Protein AF-A0A6B0XT27-F1 (afdb_monomer_lite)

pLDDT: mean 91.86, std 11.1, range [44.97, 98.12]

Structure (mmCIF, N/CA/C/O backbone):
data_AF-A0A6B0XT27-F1
#
_entry.id   AF-A0A6B0XT27-F1
#
loop_
_atom_site.group_PDB
_atom_site.id
_atom_site.type_symbol
_atom_site.label_atom_id
_atom_site.label_alt_id
_atom_site.label_comp_id
_atom_site.label_asym_id
_atom_site.label_entity_id
_atom_site.label_seq_id
_atom_site.pdbx_PDB_ins_code
_atom_site.Cartn_x
_atom_site.Cartn_y
_atom_site.Cartn_z
_atom_site.occupancy
_atom_site.B_iso_or_equiv
_atom_site.auth_seq_id
_atom_site.auth_comp_id
_atom_site.auth_asym_id
_atom_site.auth_atom_id
_atom_site.pdbx_PDB_model_num
ATOM 1 N N . MET A 1 1 ? 2.037 -6.550 -27.320 1.00 44.97 1 MET A N 1
ATOM 2 C CA . MET A 1 1 ? 0.876 -6.155 -26.501 1.00 44.97 1 MET A CA 1
ATOM 3 C C . MET A 1 1 ? 1.053 -6.900 -25.195 1.00 44.97 1 MET A C 1
ATOM 5 O O . MET A 1 1 ? 0.637 -8.044 -25.097 1.00 44.97 1 MET A O 1
ATOM 9 N N . TRP A 1 2 ? 1.870 -6.349 -24.299 1.00 45.06 2 TRP A N 1
ATOM 10 C CA . TRP A 1 2 ? 2.108 -6.950 -22.993 1.00 45.06 2 TRP A CA 1
ATOM 11 C C . TRP A 1 2 ? 1.206 -6.224 -22.013 1.00 45.06 2 TRP A C 1
ATOM 13 O O . TRP A 1 2 ? 1.576 -5.187 -21.475 1.00 45.06 2 TRP A O 1
ATOM 23 N N . ASP A 1 3 ? 0.010 -6.770 -21.829 1.00 48.38 3 ASP A N 1
ATOM 24 C CA . ASP A 1 3 ? -0.787 -6.502 -20.640 1.00 48.38 3 ASP A CA 1
ATOM 25 C C . ASP A 1 3 ? -0.124 -7.278 -19.502 1.00 48.38 3 ASP A C 1
ATOM 27 O O . ASP A 1 3 ? -0.598 -8.329 -19.074 1.00 48.38 3 ASP A O 1
ATOM 31 N N . ALA A 1 4 ? 1.036 -6.811 -19.046 1.00 52.66 4 ALA A N 1
ATOM 32 C CA . ALA A 1 4 ? 1.524 -7.205 -17.740 1.00 52.66 4 ALA A CA 1
ATOM 33 C C . ALA A 1 4 ? 0.654 -6.445 -16.731 1.00 52.66 4 ALA A C 1
ATOM 35 O O . ALA A 1 4 ? 1.015 -5.381 -16.237 1.00 52.66 4 ALA A O 1
ATOM 36 N N . ALA A 1 5 ? -0.583 -6.929 -16.584 1.00 65.25 5 ALA A N 1
ATOM 37 C CA . ALA A 1 5 ? -1.592 -6.330 -15.735 1.00 65.25 5 ALA A CA 1
ATOM 38 C C . ALA A 1 5 ? -1.019 -6.223 -14.321 1.00 65.25 5 ALA A C 1
ATOM 40 O O . ALA A 1 5 ? -0.441 -7.188 -13.816 1.00 65.25 5 ALA A O 1
ATOM 41 N N . GLY A 1 6 ? -1.143 -5.041 -13.723 1.00 73.19 6 GLY A N 1
ATOM 42 C CA . GLY A 1 6 ? -0.704 -4.802 -12.359 1.00 73.19 6 GLY A CA 1
ATOM 43 C C . GLY A 1 6 ? -1.197 -5.871 -11.405 1.00 73.19 6 GLY A C 1
ATOM 44 O O . GLY A 1 6 ? -2.340 -6.323 -11.495 1.00 73.19 6 GLY A O 1
ATOM 45 N N . GLN A 1 7 ? -0.326 -6.278 -10.490 1.00 90.44 7 GLN A N 1
ATOM 46 C CA . GLN A 1 7 ? -0.695 -7.193 -9.432 1.00 90.44 7 GLN A CA 1
ATOM 47 C C . GLN A 1 7 ? -1.156 -6.389 -8.221 1.00 90.44 7 GLN A C 1
ATOM 49 O O . GLN A 1 7 ? -0.367 -5.693 -7.583 1.00 90.44 7 GLN A O 1
ATOM 54 N N . GLU A 1 8 ? -2.439 -6.519 -7.894 1.00 95.31 8 GLU A N 1
ATOM 55 C CA . GLU A 1 8 ? -2.995 -6.047 -6.630 1.00 95.31 8 GLU A CA 1
ATOM 56 C C . GLU A 1 8 ? -2.949 -7.179 -5.604 1.00 95.31 8 GLU A C 1
ATOM 58 O O . GLU A 1 8 ? -3.438 -8.281 -5.857 1.00 95.31 8 GLU A O 1
ATOM 63 N N . THR A 1 9 ? -2.361 -6.930 -4.437 1.00 96.06 9 THR A N 1
ATOM 64 C CA . THR A 1 9 ? -2.275 -7.918 -3.355 1.00 96.06 9 THR A CA 1
ATOM 65 C C . THR A 1 9 ? -2.686 -7.278 -2.037 1.00 96.06 9 THR A C 1
ATOM 67 O O . THR A 1 9 ? -2.136 -6.258 -1.630 1.00 96.06 9 THR A O 1
ATOM 70 N N . ALA A 1 10 ? -3.664 -7.866 -1.349 1.00 96.75 10 ALA A N 1
ATOM 71 C CA . ALA A 1 10 ? -4.006 -7.448 0.006 1.00 96.75 10 ALA A CA 1
ATOM 72 C C . ALA A 1 10 ? -2.896 -7.895 0.968 1.00 96.75 10 ALA A C 1
ATOM 74 O O . ALA A 1 10 ? -2.607 -9.087 1.057 1.00 96.75 10 ALA A O 1
ATOM 75 N N . ILE A 1 11 ? -2.293 -6.944 1.682 1.00 95.81 11 ILE A N 1
ATOM 76 C CA . ILE A 1 11 ? -1.144 -7.196 2.571 1.00 95.81 11 ILE A CA 1
ATOM 77 C C . ILE A 1 11 ? -1.488 -7.050 4.054 1.00 95.81 11 ILE A C 1
ATOM 79 O O . ILE A 1 11 ? -0.710 -7.458 4.910 1.00 95.81 11 ILE A O 1
ATOM 83 N N . GLY A 1 12 ? -2.661 -6.501 4.377 1.00 95.56 12 GLY A N 1
ATOM 84 C CA . GLY A 1 12 ? -3.108 -6.388 5.758 1.00 95.56 12 GLY A CA 1
ATOM 85 C C . GLY A 1 12 ? -4.228 -5.378 5.951 1.00 95.56 12 GLY A C 1
ATOM 86 O O . GLY A 1 12 ? -4.983 -5.060 5.030 1.00 95.56 12 GLY A O 1
ATOM 87 N N . SER A 1 13 ? -4.326 -4.874 7.177 1.00 96.69 13 SER A N 1
ATOM 88 C CA . SER A 1 13 ? -5.264 -3.823 7.552 1.00 96.69 13 SER A CA 1
ATOM 89 C C . SER A 1 13 ? -4.604 -2.805 8.472 1.00 96.69 13 SER A C 1
ATOM 91 O O . SER A 1 13 ? -3.783 -3.188 9.302 1.00 96.69 13 SER A O 1
ATOM 93 N N . LEU A 1 14 ? -5.012 -1.544 8.364 1.00 96.25 14 LEU A N 1
ATOM 94 C CA . LEU A 1 14 ? -4.584 -0.444 9.221 1.00 96.25 14 LEU A CA 1
ATOM 95 C C . LEU A 1 14 ? -5.764 0.038 10.067 1.00 96.25 14 LEU A C 1
ATOM 97 O O . LEU A 1 14 ? -6.847 0.259 9.531 1.00 96.25 14 LEU A O 1
ATOM 101 N N . ASP A 1 15 ? -5.562 0.220 11.368 1.00 94.69 15 ASP A N 1
ATOM 102 C CA . ASP A 1 15 ? -6.535 0.882 12.241 1.00 94.69 15 ASP A CA 1
ATOM 103 C C . ASP A 1 15 ? -6.127 2.354 12.409 1.00 94.69 15 ASP A C 1
ATOM 105 O O . ASP A 1 15 ? -4.992 2.634 12.801 1.00 94.69 15 ASP A O 1
ATOM 109 N N . ASP A 1 16 ? -7.015 3.292 12.068 1.00 89.38 16 ASP A N 1
ATOM 110 C CA . ASP A 1 16 ? -6.766 4.732 12.244 1.00 89.38 16 ASP A CA 1
ATOM 111 C C . ASP A 1 16 ? -7.301 5.284 13.579 1.00 89.38 16 ASP A C 1
ATOM 113 O O . ASP A 1 16 ? -7.236 6.490 13.825 1.00 89.38 16 ASP A O 1
ATOM 117 N N . GLY A 1 17 ? -7.796 4.404 14.457 1.00 88.75 17 GLY A N 1
ATOM 118 C CA . GLY A 1 17 ? -8.416 4.731 15.740 1.00 88.75 17 GLY A CA 1
ATOM 119 C C . GLY A 1 17 ? -9.936 4.895 15.668 1.00 88.75 17 GLY A C 1
ATOM 120 O O . GLY A 1 17 ? -10.599 4.847 16.706 1.00 88.75 17 GLY A O 1
ATOM 121 N N . GLU A 1 18 ? -10.502 5.052 14.469 1.00 89.62 18 GLU A N 1
ATOM 122 C CA . GLU A 1 18 ? -11.949 5.132 14.240 1.00 89.62 18 GLU A CA 1
ATOM 123 C C . GLU A 1 18 ? -12.446 3.988 13.354 1.00 89.62 18 GLU A C 1
ATOM 125 O O . GLU A 1 18 ? -13.552 3.472 13.545 1.00 89.62 18 GLU A O 1
ATOM 130 N N . ARG A 1 19 ? -11.644 3.613 12.356 1.00 94.62 19 ARG A N 1
ATOM 131 C CA . ARG A 1 19 ? -12.009 2.710 11.271 1.00 94.62 19 ARG A CA 1
ATOM 132 C C . ARG A 1 19 ? -10.838 1.797 10.912 1.00 94.62 19 ARG A C 1
ATOM 134 O O . ARG A 1 19 ? -9.666 2.147 11.047 1.00 94.62 19 ARG A O 1
ATOM 141 N N . ARG A 1 20 ? -11.175 0.617 10.387 1.00 96.19 20 ARG A N 1
ATOM 142 C CA . ARG A 1 20 ? -10.203 -0.364 9.894 1.00 96.19 20 ARG A CA 1
ATOM 143 C C . ARG A 1 20 ? -10.158 -0.354 8.372 1.00 96.19 20 ARG A C 1
ATOM 145 O O . ARG A 1 20 ? -11.103 -0.794 7.730 1.00 96.19 20 ARG A O 1
ATOM 152 N N . TRP A 1 21 ? -9.034 0.074 7.825 1.00 97.75 21 TRP A N 1
ATOM 153 C CA . TRP A 1 21 ? -8.758 0.164 6.396 1.00 97.75 21 TRP A CA 1
ATOM 154 C C . TRP A 1 21 ? -8.076 -1.106 5.894 1.00 97.75 21 TRP A C 1
ATOM 156 O O . TRP A 1 21 ? -7.181 -1.631 6.555 1.00 97.75 21 TRP A O 1
ATOM 166 N N . GLN A 1 22 ? -8.455 -1.599 4.719 1.00 98.12 22 GLN A N 1
ATOM 167 C CA . GLN A 1 22 ? -7.699 -2.630 4.013 1.00 98.12 22 GLN A CA 1
ATOM 168 C C . GLN A 1 22 ? -6.465 -1.999 3.362 1.00 98.12 22 GLN A C 1
ATOM 170 O O . GLN A 1 22 ? -6.569 -0.945 2.741 1.00 98.12 22 GLN A O 1
ATOM 175 N N . ILE A 1 23 ? -5.311 -2.655 3.475 1.00 98.06 23 ILE A N 1
ATOM 176 C CA . ILE A 1 23 ? -4.079 -2.240 2.802 1.00 98.06 23 ILE A CA 1
ATOM 177 C C . ILE A 1 23 ? -3.847 -3.166 1.613 1.00 98.06 23 ILE A C 1
ATOM 179 O O . ILE A 1 23 ? -3.735 -4.387 1.770 1.00 98.06 23 ILE A O 1
ATOM 183 N N . VAL A 1 24 ? -3.761 -2.575 0.429 1.00 98.12 24 VAL A N 1
ATOM 184 C CA . VAL A 1 24 ? -3.478 -3.262 -0.829 1.00 98.12 24 VAL A CA 1
ATOM 185 C C . VAL A 1 24 ? -2.182 -2.697 -1.393 1.00 98.12 24 VAL A C 1
ATOM 187 O O . VAL A 1 24 ? -2.044 -1.485 -1.511 1.00 98.12 24 VAL A O 1
ATOM 190 N N . VAL A 1 25 ? -1.227 -3.556 -1.741 1.00 97.50 25 VAL A N 1
ATOM 191 C CA . VAL A 1 25 ? -0.094 -3.160 -2.585 1.00 97.50 25 VAL A CA 1
ATOM 192 C C . VAL A 1 25 ? -0.486 -3.358 -4.040 1.00 97.50 25 VAL A C 1
ATOM 194 O O . VAL A 1 25 ? -1.080 -4.379 -4.392 1.00 97.50 25 VAL A O 1
ATOM 197 N N . ILE A 1 26 ? -0.156 -2.384 -4.877 1.00 97.06 26 ILE A N 1
ATOM 198 C CA . ILE A 1 26 ? -0.271 -2.493 -6.323 1.00 97.06 26 ILE A CA 1
ATOM 199 C C . ILE A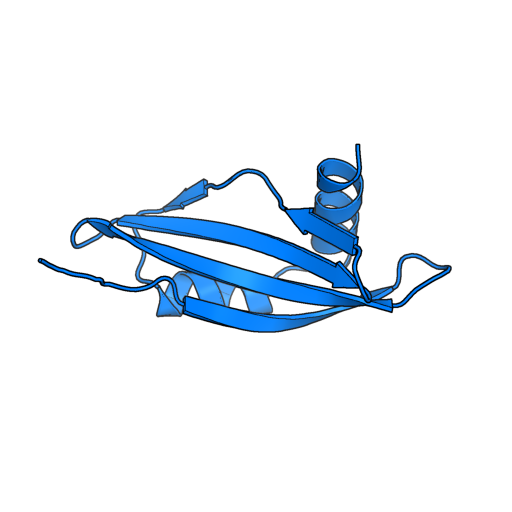 1 26 ? 1.135 -2.393 -6.890 1.00 97.06 26 ILE A C 1
ATOM 201 O O . ILE A 1 26 ? 1.855 -1.438 -6.599 1.00 97.06 26 ILE A O 1
ATOM 205 N N . ALA A 1 27 ? 1.527 -3.400 -7.662 1.00 95.88 27 ALA A N 1
ATOM 206 C CA . ALA A 1 27 ? 2.837 -3.496 -8.281 1.00 95.88 27 ALA A CA 1
ATOM 207 C C . ALA A 1 27 ? 2.683 -3.794 -9.774 1.00 95.88 27 ALA A C 1
ATOM 209 O O . ALA A 1 27 ? 2.081 -4.790 -10.175 1.00 95.88 27 ALA A O 1
ATOM 210 N N . GLU A 1 28 ? 3.231 -2.915 -10.604 1.00 94.75 28 GLU A N 1
ATOM 211 C CA . GLU A 1 28 ? 3.124 -2.971 -12.056 1.00 94.75 28 GLU A CA 1
ATOM 212 C C . GLU A 1 28 ? 4.518 -3.024 -12.678 1.00 94.75 28 GLU A C 1
ATOM 214 O O . GLU A 1 28 ? 5.312 -2.104 -12.460 1.00 94.75 28 GLU A O 1
ATOM 219 N N . PRO A 1 29 ? 4.846 -4.055 -13.469 1.00 93.81 29 PRO A N 1
ATOM 220 C CA . PRO A 1 29 ? 6.093 -4.059 -14.217 1.00 93.81 29 PRO A CA 1
ATOM 221 C C . PRO A 1 29 ? 6.026 -2.988 -15.314 1.00 93.81 29 PRO A C 1
ATOM 223 O O . PRO A 1 29 ? 5.085 -2.941 -16.107 1.00 93.81 29 PRO A O 1
ATOM 226 N N . VAL A 1 30 ? 7.026 -2.109 -15.352 1.00 92.12 30 VAL A N 1
ATOM 227 C CA . VAL A 1 30 ? 7.128 -1.020 -16.340 1.00 92.12 30 VAL A CA 1
ATOM 228 C C . VAL A 1 30 ? 8.283 -1.226 -17.324 1.00 92.12 30 VAL A C 1
ATOM 230 O O . VAL A 1 30 ? 8.241 -0.689 -18.430 1.00 92.12 30 VAL A O 1
ATOM 233 N N . ALA A 1 31 ? 9.281 -2.028 -16.948 1.00 88.69 31 ALA A N 1
ATOM 234 C CA . ALA A 1 31 ? 10.337 -2.566 -17.806 1.00 88.69 31 ALA A CA 1
ATOM 235 C C . ALA A 1 31 ? 10.790 -3.935 -17.258 1.00 88.69 31 ALA A C 1
ATOM 237 O O . ALA A 1 31 ? 10.284 -4.369 -16.224 1.00 88.69 31 ALA A O 1
ATOM 238 N N . ASP A 1 32 ? 11.729 -4.606 -17.935 1.00 82.69 32 ASP A N 1
ATOM 239 C CA . ASP A 1 32 ? 12.189 -5.962 -17.576 1.00 82.69 32 ASP A CA 1
ATOM 240 C C . ASP A 1 32 ? 12.686 -6.079 -16.120 1.00 82.69 32 ASP A C 1
ATOM 242 O O . ASP A 1 32 ? 12.531 -7.128 -15.497 1.00 82.69 32 ASP A O 1
ATOM 246 N N . ASP A 1 33 ? 13.250 -5.002 -15.573 1.00 87.56 33 ASP A N 1
ATOM 247 C CA . ASP A 1 33 ? 13.826 -4.907 -14.230 1.00 87.56 33 ASP A CA 1
ATOM 248 C C . ASP A 1 33 ? 13.246 -3.755 -13.394 1.00 87.56 33 ASP A C 1
ATOM 250 O O . ASP A 1 33 ? 13.734 -3.494 -12.299 1.00 87.56 33 ASP A O 1
ATOM 254 N N . LEU A 1 34 ? 12.204 -3.071 -13.883 1.00 94.00 34 LEU A N 1
ATOM 255 C CA . LEU A 1 34 ? 11.590 -1.937 -13.193 1.00 94.00 34 LEU A CA 1
ATOM 256 C C . LEU A 1 34 ? 10.135 -2.215 -12.847 1.00 94.00 34 LEU A C 1
ATOM 258 O O . LEU A 1 34 ? 9.320 -2.545 -13.714 1.00 94.00 34 LEU A O 1
ATOM 262 N N . VAL A 1 35 ? 9.787 -1.947 -11.593 1.00 95.94 35 VAL A N 1
ATOM 263 C CA . VAL A 1 35 ? 8.420 -2.032 -11.080 1.00 95.94 35 VAL A CA 1
ATOM 264 C C . VAL A 1 35 ? 7.983 -0.689 -10.523 1.00 95.94 35 VAL A C 1
ATOM 266 O O . VAL A 1 35 ? 8.702 -0.026 -9.776 1.00 95.94 35 VAL A O 1
ATOM 269 N N . ARG A 1 36 ? 6.762 -0.297 -10.880 1.00 96.50 36 ARG A N 1
ATOM 270 C CA . ARG A 1 36 ? 6.021 0.791 -10.254 1.00 96.50 36 ARG A CA 1
ATOM 271 C C . ARG A 1 36 ? 5.161 0.218 -9.134 1.00 96.50 36 ARG A C 1
ATOM 273 O O . ARG A 1 36 ? 4.247 -0.550 -9.411 1.00 96.50 36 ARG A O 1
ATOM 280 N N . GLY A 1 37 ? 5.442 0.602 -7.892 1.00 96.00 37 GLY A N 1
ATOM 281 C CA . GLY A 1 37 ? 4.709 0.153 -6.708 1.00 96.00 37 GLY A CA 1
ATOM 282 C C . GLY A 1 37 ? 4.056 1.301 -5.940 1.00 96.00 37 GLY A C 1
ATOM 283 O O . GLY A 1 37 ? 4.631 2.386 -5.842 1.00 96.00 37 GLY A O 1
ATOM 284 N N . TRP A 1 38 ? 2.870 1.072 -5.379 1.00 97.62 38 TRP A N 1
ATOM 285 C CA . TRP A 1 38 ? 2.237 1.963 -4.401 1.00 97.62 38 TRP A CA 1
ATOM 286 C C . TRP A 1 38 ? 1.314 1.191 -3.456 1.00 97.62 38 TRP A C 1
ATOM 288 O O . TRP A 1 38 ? 0.943 0.046 -3.722 1.00 97.62 38 TRP A O 1
ATOM 298 N N . LEU A 1 39 ? 0.948 1.822 -2.339 1.00 98.00 39 LEU A N 1
ATOM 299 C CA . LEU A 1 39 ? -0.066 1.308 -1.426 1.00 98.00 39 LEU A CA 1
ATOM 300 C C . LEU A 1 39 ? -1.394 2.020 -1.665 1.00 98.00 39 LEU A C 1
ATOM 302 O O . LEU A 1 39 ? -1.434 3.233 -1.861 1.00 98.00 39 LEU A O 1
ATOM 306 N N . SER A 1 40 ? -2.473 1.255 -1.588 1.00 98.06 40 SER A N 1
ATOM 307 C CA . SER A 1 40 ? -3.852 1.718 -1.615 1.00 98.06 40 SER A CA 1
ATOM 308 C C . SER A 1 40 ? -4.525 1.327 -0.306 1.00 98.06 40 SER A C 1
ATOM 310 O O . SER A 1 40 ? -4.561 0.150 0.064 1.00 98.06 40 SER A O 1
ATOM 312 N N . PHE A 1 41 ? -5.039 2.320 0.409 1.00 98.06 41 PHE A N 1
ATOM 313 C CA . PHE A 1 41 ? -5.814 2.144 1.630 1.00 98.06 41 PHE A CA 1
ATOM 314 C C . PHE A 1 41 ? -7.293 2.248 1.277 1.00 98.06 41 PHE A C 1
ATOM 316 O O . PHE A 1 41 ? -7.733 3.283 0.778 1.00 98.06 41 PHE A O 1
ATOM 323 N N . ARG A 1 42 ? -8.055 1.178 1.515 1.00 97.69 42 ARG A N 1
ATOM 324 C CA . ARG A 1 42 ? -9.440 1.041 1.044 1.00 97.69 42 ARG A CA 1
ATOM 325 C C . ARG A 1 42 ? -10.403 0.789 2.197 1.00 97.69 42 ARG A C 1
ATOM 327 O O . ARG A 1 42 ? -10.111 -0.018 3.082 1.00 97.69 42 ARG A O 1
ATOM 334 N N . LEU A 1 43 ? -11.552 1.453 2.172 1.00 97.12 43 LEU A N 1
ATOM 335 C CA . LEU A 1 43 ? -12.655 1.226 3.099 1.00 97.12 43 LEU A CA 1
ATOM 336 C C . LEU A 1 43 ? -13.979 1.581 2.423 1.00 97.12 43 LEU A C 1
ATOM 338 O O . LEU A 1 43 ? -14.209 2.743 2.111 1.00 97.12 43 LEU A O 1
ATOM 342 N N . ASP A 1 44 ? -14.858 0.593 2.246 1.00 94.56 44 ASP A N 1
ATOM 343 C CA . ASP A 1 44 ? -16.126 0.746 1.523 1.00 94.56 44 ASP A CA 1
ATOM 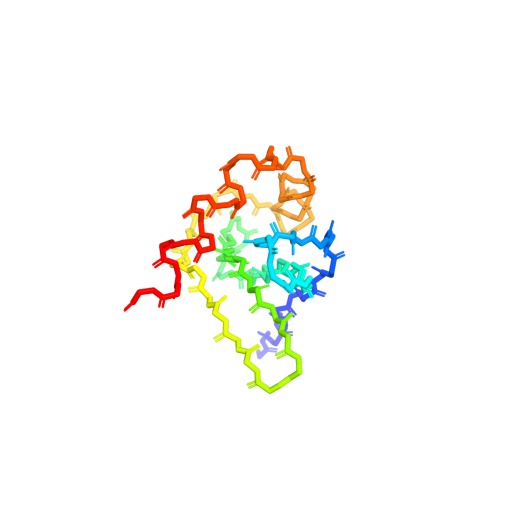344 C C . ASP A 1 44 ? -15.912 1.400 0.139 1.00 94.56 44 ASP A C 1
ATOM 346 O O . ASP A 1 44 ? -15.257 0.802 -0.716 1.00 94.56 44 ASP A O 1
ATOM 350 N N . ASP A 1 45 ? -16.416 2.620 -0.067 1.00 94.75 45 ASP A N 1
ATOM 351 C CA . ASP A 1 45 ? -16.255 3.404 -1.302 1.00 94.75 45 ASP A CA 1
ATOM 352 C C . ASP A 1 45 ? -15.073 4.400 -1.244 1.00 94.75 45 ASP A C 1
ATOM 354 O O . ASP A 1 45 ? -14.825 5.140 -2.199 1.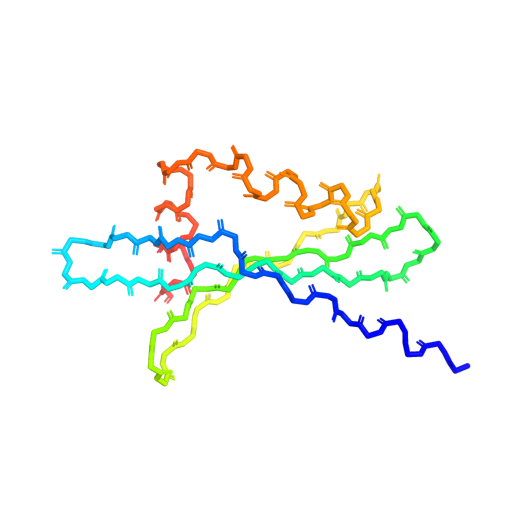00 94.75 45 ASP A O 1
ATOM 358 N N . GLU A 1 46 ? -14.349 4.461 -0.122 1.00 96.81 46 GLU A N 1
ATOM 359 C CA . GLU A 1 46 ? -13.200 5.346 0.082 1.00 96.81 46 GLU A CA 1
ATOM 360 C C . GLU A 1 46 ? -11.885 4.643 -0.296 1.00 96.81 46 GLU A C 1
ATOM 362 O O . GLU A 1 46 ? -11.603 3.519 0.131 1.00 96.81 46 GLU A O 1
ATOM 367 N N . GLN A 1 47 ? -11.045 5.336 -1.068 1.00 97.12 47 GLN A N 1
ATOM 368 C CA . GLN A 1 47 ? -9.720 4.873 -1.479 1.00 97.12 47 GLN A CA 1
ATOM 369 C C . GLN A 1 47 ? -8.706 6.017 -1.387 1.00 97.12 47 GLN A C 1
ATOM 371 O O . GLN A 1 47 ? -8.922 7.091 -1.952 1.00 97.12 47 GLN A O 1
ATOM 376 N N . TYR A 1 48 ? -7.582 5.759 -0.720 1.00 97.75 48 TYR A N 1
ATOM 377 C CA . TYR A 1 48 ? -6.440 6.668 -0.659 1.00 97.75 48 TYR A CA 1
ATOM 378 C C . TYR A 1 48 ? -5.174 5.963 -1.128 1.00 97.75 48 TYR A C 1
ATOM 380 O O . TYR A 1 48 ? -4.748 4.976 -0.530 1.00 97.75 48 TYR A O 1
ATOM 388 N N . ASP A 1 49 ? -4.553 6.501 -2.173 1.00 97.50 49 ASP A N 1
ATOM 389 C CA . ASP A 1 49 ? -3.354 5.927 -2.776 1.00 97.50 49 ASP A CA 1
ATOM 390 C C . ASP A 1 49 ? -2.114 6.742 -2.403 1.00 97.50 49 ASP A C 1
ATOM 392 O O . ASP A 1 49 ? -2.119 7.975 -2.422 1.00 97.50 49 ASP A O 1
ATOM 396 N N . THR A 1 50 ? -1.021 6.056 -2.075 1.00 97.56 50 THR A N 1
ATOM 397 C CA . THR A 1 50 ? 0.280 6.711 -1.925 1.00 97.56 50 THR A CA 1
ATOM 398 C C . THR A 1 50 ? 0.834 7.117 -3.287 1.00 97.56 50 THR A C 1
ATOM 400 O O . THR A 1 50 ? 0.486 6.545 -4.320 1.00 97.56 50 THR A O 1
ATOM 403 N N . ALA A 1 51 ? 1.783 8.056 -3.295 1.00 96.00 51 ALA A N 1
ATOM 404 C CA . ALA A 1 51 ? 2.553 8.331 -4.502 1.00 96.00 51 ALA A CA 1
ATOM 405 C C . ALA A 1 51 ? 3.290 7.058 -4.976 1.00 96.00 51 ALA A C 1
ATOM 407 O O . ALA A 1 51 ? 3.834 6.330 -4.138 1.00 96.00 51 ALA A O 1
ATOM 408 N N . PRO A 1 52 ? 3.327 6.787 -6.293 1.00 95.56 52 PRO A N 1
ATOM 409 C CA . PRO A 1 52 ? 4.033 5.634 -6.823 1.00 95.56 52 PRO A CA 1
ATOM 410 C C . PRO A 1 52 ? 5.546 5.809 -6.729 1.00 95.56 52 PRO A C 1
ATOM 412 O O . PRO A 1 52 ? 6.083 6.897 -6.948 1.00 95.56 52 PRO A O 1
ATOM 415 N N . VAL A 1 53 ? 6.231 4.702 -6.461 1.00 94.94 53 VAL A N 1
ATOM 416 C CA . VAL A 1 53 ? 7.691 4.606 -6.439 1.00 94.94 53 VAL A CA 1
ATOM 417 C C . VAL A 1 53 ? 8.132 3.647 -7.539 1.00 94.94 53 VAL A C 1
ATOM 419 O O . VAL A 1 53 ? 7.519 2.598 -7.734 1.00 94.94 53 VAL A O 1
ATOM 422 N N . ILE A 1 54 ? 9.183 4.017 -8.273 1.00 95.56 54 ILE A N 1
ATOM 423 C CA . ILE A 1 54 ? 9.837 3.143 -9.252 1.00 95.56 54 ILE A CA 1
ATOM 424 C C . ILE A 1 54 ? 11.030 2.475 -8.574 1.00 95.56 54 ILE A C 1
ATOM 426 O O . ILE A 1 54 ? 11.845 3.160 -7.954 1.00 95.56 54 ILE A O 1
ATOM 430 N N . MET A 1 55 ? 11.114 1.154 -8.681 1.00 94.44 55 MET A N 1
ATOM 431 C CA . MET A 1 55 ? 12.130 0.326 -8.032 1.00 94.44 55 MET A CA 1
ATOM 432 C C . MET A 1 55 ? 12.7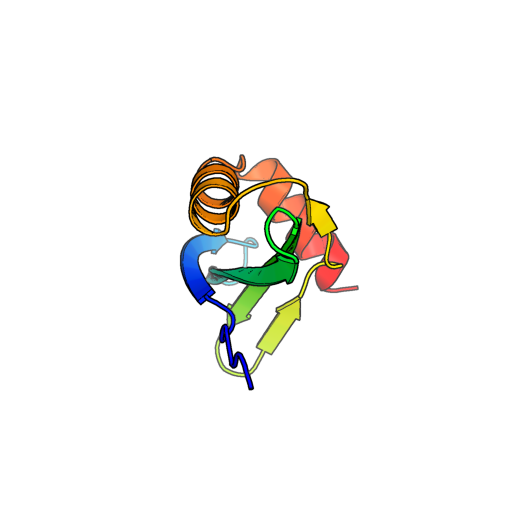39 -0.640 -9.049 1.00 94.44 55 MET A C 1
ATOM 434 O O . MET A 1 55 ? 12.019 -1.170 -9.895 1.00 94.44 55 MET A O 1
ATOM 438 N N . GLU A 1 56 ? 14.050 -0.871 -8.948 1.00 94.81 56 GLU A N 1
ATOM 439 C CA . GLU A 1 56 ? 14.775 -1.911 -9.695 1.00 94.81 56 GLU A CA 1
ATOM 440 C C . GLU A 1 56 ? 14.598 -3.275 -9.005 1.00 94.81 56 GLU A C 1
ATOM 442 O O . GLU A 1 56 ? 15.515 -3.809 -8.381 1.00 94.81 56 GLU A O 1
ATOM 447 N N . GLU A 1 57 ? 13.371 -3.795 -9.023 1.00 90.56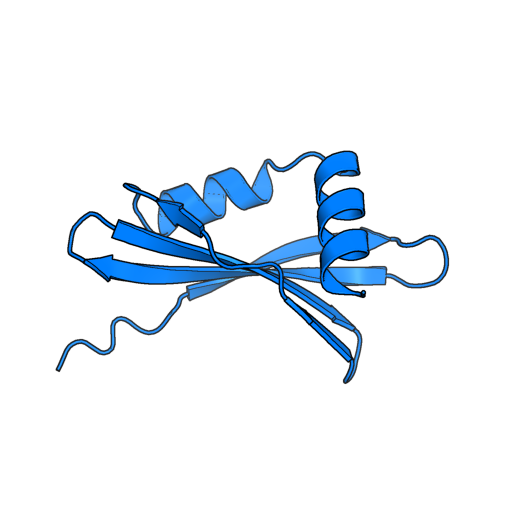 57 GLU A N 1
ATOM 448 C CA . GLU A 1 57 ? 12.967 -5.028 -8.342 1.00 90.56 57 GLU A CA 1
ATOM 449 C C . GLU A 1 57 ? 11.930 -5.796 -9.174 1.00 90.56 57 GLU A C 1
ATOM 451 O O . GLU A 1 57 ? 11.376 -5.282 -10.144 1.00 90.56 57 GLU A O 1
ATOM 456 N N . THR A 1 58 ? 11.635 -7.038 -8.782 1.00 91.94 58 THR A N 1
ATOM 457 C CA . THR A 1 58 ? 10.510 -7.799 -9.341 1.00 91.94 58 THR A CA 1
ATOM 458 C C . THR A 1 58 ? 9.208 -7.458 -8.619 1.00 91.94 58 THR A C 1
ATOM 460 O O . THR A 1 58 ? 9.210 -6.988 -7.482 1.00 91.94 58 THR A O 1
ATOM 463 N N . VAL A 1 59 ? 8.070 -7.742 -9.260 1.00 92.81 59 VAL A N 1
ATOM 464 C CA . VAL A 1 59 ? 6.738 -7.558 -8.652 1.00 92.81 59 VAL A CA 1
ATOM 465 C C . VAL A 1 59 ? 6.624 -8.327 -7.332 1.00 92.81 59 VAL A C 1
ATOM 467 O O . VAL A 1 59 ? 6.113 -7.794 -6.353 1.00 92.81 59 VAL A O 1
ATOM 470 N N . GLU A 1 60 ? 7.143 -9.556 -7.294 1.00 92.75 60 GLU A N 1
ATOM 471 C CA . GLU A 1 60 ? 7.144 -10.412 -6.103 1.00 92.75 60 GLU A CA 1
ATOM 472 C C . GLU A 1 60 ? 7.919 -9.775 -4.943 1.00 92.75 60 GLU A C 1
ATOM 474 O O . GLU A 1 60 ? 7.370 -9.646 -3.851 1.00 92.75 60 GLU A O 1
ATOM 479 N N . LEU A 1 61 ? 9.136 -9.278 -5.193 1.00 93.06 61 LEU A N 1
ATOM 480 C CA . LEU A 1 61 ? 9.948 -8.621 -4.165 1.00 93.06 61 LEU A CA 1
ATOM 481 C C . LEU A 1 61 ? 9.284 -7.344 -3.638 1.00 93.06 61 LEU A C 1
ATOM 483 O O . LEU A 1 61 ? 9.265 -7.118 -2.430 1.00 93.06 61 LEU A O 1
ATOM 487 N N . VAL A 1 62 ? 8.677 -6.538 -4.514 1.00 94.44 62 VAL A N 1
ATOM 488 C CA . VAL A 1 62 ? 7.937 -5.337 -4.090 1.00 94.44 62 VAL A CA 1
ATOM 489 C C . VAL A 1 62 ? 6.791 -5.703 -3.144 1.00 94.44 62 VAL A C 1
ATOM 491 O O . VAL A 1 62 ? 6.577 -5.020 -2.140 1.00 94.44 62 VAL A O 1
ATOM 494 N N . ILE A 1 63 ? 6.072 -6.793 -3.425 1.00 94.19 63 ILE A N 1
ATOM 495 C CA . ILE A 1 63 ? 4.984 -7.279 -2.569 1.00 94.19 63 ILE A CA 1
ATOM 496 C C . ILE A 1 63 ? 5.529 -7.785 -1.230 1.00 94.19 63 ILE A C 1
ATOM 498 O O . ILE A 1 63 ? 5.001 -7.398 -0.188 1.00 94.19 63 ILE A O 1
ATOM 502 N N . GLU A 1 64 ? 6.585 -8.601 -1.237 1.00 94.81 64 GLU A N 1
ATOM 503 C CA . GLU A 1 64 ? 7.220 -9.106 -0.012 1.00 94.81 64 GLU A CA 1
ATOM 504 C C . GLU A 1 64 ? 7.661 -7.957 0.901 1.00 94.81 64 GLU A C 1
ATOM 506 O O . GLU A 1 64 ? 7.307 -7.923 2.080 1.00 94.81 64 GLU A O 1
ATOM 511 N N . ARG A 1 65 ? 8.339 -6.949 0.342 1.00 93.38 65 ARG A N 1
ATOM 512 C CA . ARG A 1 65 ? 8.772 -5.767 1.100 1.00 93.38 65 ARG A CA 1
ATOM 513 C C . ARG A 1 65 ? 7.600 -4.960 1.644 1.00 93.38 65 ARG A C 1
ATOM 515 O O . ARG A 1 65 ? 7.699 -4.419 2.744 1.00 93.38 65 ARG A O 1
ATOM 522 N N . ALA A 1 66 ? 6.500 -4.871 0.896 1.00 94.69 66 ALA A N 1
ATOM 523 C CA . ALA A 1 66 ? 5.302 -4.172 1.344 1.00 94.69 66 ALA A CA 1
ATOM 524 C C . ALA A 1 66 ? 4.660 -4.859 2.563 1.00 94.69 66 ALA A C 1
ATOM 526 O O . ALA A 1 66 ? 4.223 -4.169 3.484 1.00 94.69 66 ALA A O 1
ATOM 527 N N . VAL A 1 67 ? 4.651 -6.197 2.603 1.00 94.88 67 VAL A N 1
ATOM 528 C CA . VAL A 1 67 ? 4.151 -6.985 3.749 1.00 94.88 67 VAL A CA 1
ATOM 529 C C . VAL A 1 67 ? 4.985 -6.743 5.012 1.00 94.88 67 VAL A C 1
ATOM 531 O O . VAL A 1 67 ? 4.447 -6.756 6.118 1.00 94.88 67 VAL A O 1
ATOM 534 N N . GLU A 1 68 ? 6.284 -6.485 4.866 1.00 95.44 68 GLU A N 1
ATOM 535 C CA . GLU A 1 68 ? 7.198 -6.240 5.989 1.00 95.44 68 GLU A CA 1
ATOM 536 C C . GLU A 1 68 ? 7.184 -4.794 6.515 1.00 95.44 68 GLU A C 1
ATOM 538 O O . GLU A 1 68 ? 7.901 -4.474 7.470 1.00 95.44 68 GLU A O 1
ATOM 543 N N . LEU A 1 69 ? 6.383 -3.898 5.924 1.00 94.69 69 LEU A N 1
ATOM 544 C CA . LEU A 1 69 ? 6.346 -2.500 6.345 1.00 94.69 69 LEU A CA 1
ATOM 545 C C . LEU A 1 69 ? 5.860 -2.361 7.797 1.00 94.69 69 LEU A C 1
ATOM 547 O O . LEU A 1 69 ? 4.769 -2.825 8.138 1.00 94.69 69 LEU A O 1
ATOM 551 N N . PRO A 1 70 ? 6.618 -1.661 8.665 1.00 95.56 70 PRO A N 1
ATOM 552 C CA . PRO A 1 70 ? 6.197 -1.437 10.039 1.00 95.56 70 PRO A CA 1
ATOM 553 C C . PRO A 1 70 ? 4.904 -0.624 10.116 1.00 95.56 70 PRO A C 1
ATOM 555 O O . PRO A 1 70 ? 4.744 0.376 9.414 1.00 95.56 70 PRO A O 1
ATOM 558 N N . GLU A 1 71 ? 4.033 -0.973 11.062 1.00 93.62 71 GLU A N 1
ATOM 559 C CA . GLU A 1 71 ? 2.766 -0.269 11.295 1.00 93.62 71 GLU A CA 1
ATOM 560 C C . GLU A 1 71 ? 2.912 1.263 11.422 1.00 93.62 71 GLU A C 1
ATOM 562 O O . GLU A 1 71 ? 2.152 1.972 10.761 1.00 93.62 71 GLU A O 1
ATOM 567 N N . PRO A 1 72 ? 3.905 1.830 12.146 1.00 95.69 72 PRO A N 1
ATOM 568 C CA . PRO A 1 72 ? 4.072 3.285 12.203 1.00 95.69 72 PRO A CA 1
ATOM 569 C C . PRO A 1 72 ? 4.328 3.931 10.834 1.00 95.69 72 PRO A C 1
ATOM 571 O O . PRO A 1 72 ? 3.906 5.061 10.594 1.00 95.69 72 PRO A O 1
ATOM 574 N N . MET A 1 73 ? 5.006 3.225 9.924 1.00 95.69 73 MET A N 1
ATOM 575 C CA . MET A 1 73 ? 5.234 3.704 8.561 1.00 95.69 73 MET A CA 1
ATOM 576 C C . MET A 1 73 ? 3.938 3.653 7.748 1.00 95.69 73 MET A C 1
ATOM 578 O O . MET A 1 73 ? 3.626 4.610 7.045 1.00 95.69 73 MET A O 1
ATOM 582 N N . LEU A 1 74 ? 3.148 2.586 7.893 1.00 96.25 74 LEU A N 1
ATOM 583 C CA . LEU A 1 74 ? 1.831 2.471 7.258 1.00 96.25 74 LEU A CA 1
ATOM 584 C C . LEU A 1 74 ? 0.885 3.590 7.722 1.00 96.25 74 LEU A C 1
ATOM 586 O O . LEU A 1 74 ? 0.235 4.217 6.888 1.00 96.25 74 LEU A O 1
ATOM 590 N N . GLN A 1 75 ? 0.880 3.919 9.020 1.00 95.50 75 GLN A N 1
ATOM 591 C CA . GLN A 1 75 ? 0.125 5.056 9.567 1.00 95.50 75 GLN A CA 1
ATOM 592 C C . GLN A 1 75 ? 0.567 6.395 8.960 1.00 95.50 75 GLN A C 1
ATOM 594 O O . GLN A 1 75 ? -0.271 7.223 8.596 1.00 95.50 75 GLN A O 1
ATOM 599 N N . GLN A 1 76 ? 1.878 6.616 8.816 1.00 95.50 76 GLN A N 1
ATOM 600 C CA . GLN A 1 76 ? 2.414 7.827 8.187 1.00 95.50 76 GLN A CA 1
ATOM 601 C C . GLN A 1 76 ? 2.029 7.932 6.708 1.00 95.50 76 GLN A C 1
ATOM 603 O O . GLN A 1 76 ? 1.613 9.002 6.259 1.00 95.50 76 GLN A O 1
ATOM 608 N N . LEU A 1 77 ? 2.142 6.832 5.959 1.00 96.44 77 LEU A N 1
ATOM 609 C CA . LEU A 1 77 ? 1.779 6.770 4.544 1.00 96.44 77 LEU A CA 1
ATOM 610 C C . LEU A 1 77 ? 0.283 7.022 4.342 1.00 96.44 77 LEU A C 1
ATOM 612 O O . LEU A 1 77 ? -0.080 7.846 3.505 1.00 96.44 77 LEU A O 1
ATOM 616 N N . PHE A 1 78 ? -0.571 6.403 5.159 1.00 96.62 78 PHE A N 1
ATOM 617 C CA . PHE A 1 78 ? -2.012 6.649 5.150 1.00 96.62 78 PHE A CA 1
ATOM 618 C C . PHE A 1 78 ? -2.341 8.121 5.430 1.00 96.62 78 PHE A C 1
ATOM 620 O O . PHE A 1 78 ? -3.054 8.768 4.663 1.00 96.62 78 PHE A O 1
ATOM 627 N N . GLY A 1 79 ? -1.749 8.689 6.485 1.00 95.38 79 GLY A N 1
ATOM 628 C CA . GLY A 1 79 ? -1.926 10.097 6.837 1.00 95.38 79 GLY A CA 1
ATOM 629 C C . GLY A 1 79 ? -1.421 11.071 5.767 1.00 95.38 79 GLY A C 1
ATOM 630 O O . GLY A 1 79 ? -1.912 12.196 5.696 1.00 95.38 79 GLY A O 1
ATOM 631 N N . SER A 1 80 ? -0.458 10.659 4.938 1.00 95.69 80 SER A N 1
ATOM 632 C CA . SER A 1 80 ? 0.003 11.438 3.786 1.00 95.69 80 SER A CA 1
ATOM 633 C C . SER A 1 80 ? -0.925 11.308 2.579 1.00 95.69 80 SER A C 1
ATOM 635 O O . SER A 1 80 ? -1.125 12.302 1.891 1.00 95.69 80 SER A O 1
ATOM 637 N N . ALA A 1 81 ? -1.465 10.117 2.311 1.00 94.31 81 ALA A N 1
ATOM 638 C CA . ALA A 1 81 ? -2.335 9.847 1.164 1.00 94.31 81 ALA A CA 1
ATOM 639 C C . ALA A 1 81 ? -3.738 10.460 1.316 1.00 94.31 81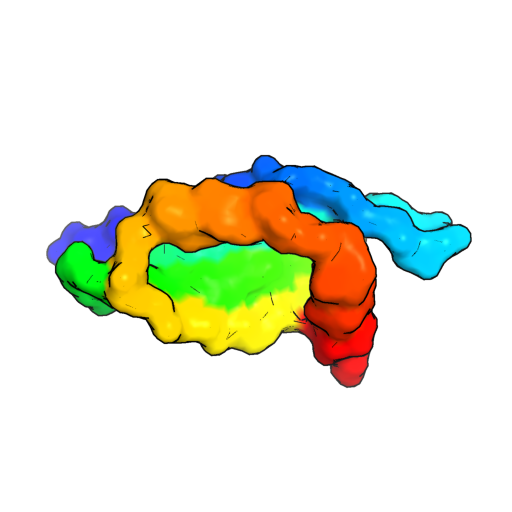 ALA A C 1
ATOM 641 O O . ALA A 1 81 ? -4.380 10.801 0.329 1.00 94.31 81 ALA A O 1
ATOM 642 N N . ARG A 1 82 ? -4.212 10.612 2.558 1.00 93.00 82 ARG A N 1
ATOM 643 C CA . ARG A 1 82 ? -5.535 11.168 2.883 1.00 93.00 82 ARG A CA 1
ATOM 644 C C . ARG A 1 82 ? -5.627 12.705 2.784 1.00 93.00 82 ARG A C 1
ATOM 646 O O . ARG A 1 82 ? -6.726 13.243 2.901 1.00 93.00 82 ARG A O 1
ATOM 653 N N . ARG A 1 83 ? -4.504 13.419 2.645 1.00 83.50 83 ARG A N 1
ATOM 654 C CA . ARG A 1 83 ? -4.455 14.897 2.591 1.00 83.50 83 ARG A CA 1
ATOM 655 C C . ARG A 1 83 ? -4.690 15.434 1.189 1.00 83.50 83 ARG A C 1
ATOM 657 O O . ARG A 1 83 ? -5.374 16.477 1.107 1.00 83.50 83 ARG A O 1
#

Sequence (83 aa):
MWDAAGQETAIGSLDDGERRWQIVVIAEPVADDLVRGWLSFRLDDEQYDTAPVIMEETVELVIERAVELPEPMLQQLFGSARR

Radius of gyration: 12.97 Å; chains: 1; bounding box: 31×25×42 Å

Secondary structure (DSSP, 8-state):
------EEEEEEEEE-SS-EEEEEEEEEEEETTEEEEEEEEEETTEEEEPPPEEESS-HHHHHHHHHT--HHHHHHHHHHHT-

Foldseek 3Di:
DDCQPWDKDFLAWADPPPDIWTKIKTWGDPDPQKIWIWIWTDDDPDIFIADIDIDRHDSVVSSVVVNVDDNVVVNVRRVVRVD